Protein AF-A0A843HI78-F1 (afdb_monomer)

Secondary structure (DSSP, 8-state):
---S------HHHHHHHHHHHH-SSTTSPP----HHHHHHHHHHHHHHH-GGGHHHHHHTT--TT---------S-SSHHHHHHHHTT--S---

pLDDT: mean 95.28, std 6.52, range [67.19, 98.38]

Foldseek 3Di:
DPDPDDDDDDQLLLLQQQQVQCDPDPPDHHDQADSVQRNVVSVVVCCVPPPVNVVVCVSVVDDPPDDDDGGRPDGPPPVVVSCCSNPVPPSPDD

Solvent-accessible surface area (backbone atoms only — not comparable to full-atom values): 5608 Å² total; per-residue (Å²): 139,88,74,94,74,86,85,86,81,60,70,34,29,12,36,47,14,24,39,60,35,48,46,94,53,91,88,53,86,64,40,73,35,20,57,82,12,12,29,62,57,14,43,49,51,45,36,75,67,40,75,94,31,44,67,60,27,55,75,71,64,64,52,96,85,59,85,85,87,83,72,72,78,37,42,57,88,51,56,68,59,43,45,38,30,57,73,69,49,44,59,62,80,134

Nearest PDB structures (foldseek):
  4d9k-assembly1_B  TM=9.108E-01  e=2.893E-05  Escherichia coli K-12
  4d9k-assembly2_C  TM=9.066E-01  e=3.261E-05  Escherichia coli K-12
  4d9k-assembly2_D  TM=9.049E-01  e=3.071E-05  Escherichia coli K-12
  4d9m-assembly1_A  TM=9.090E-01  e=3.676E-05  Escherichia coli K-12
  5ygr-assembly2_C  TM=9.450E-01  e=2.086E-04  Salmonella enterica subsp. enterica serovar Typhi

Structure (mmCIF, N/CA/C/O backbone):
data_AF-A0A843HI78-F1
#
_entry.id   AF-A0A843HI78-F1
#
loop_
_atom_site.group_PDB
_atom_site.id
_atom_site.type_symbol
_atom_site.label_atom_id
_atom_site.label_alt_id
_atom_site.label_comp_id
_atom_site.label_asym_id
_atom_site.label_entity_id
_atom_site.label_seq_id
_atom_site.pdbx_PDB_ins_code
_atom_site.Cartn_x
_atom_site.Cartn_y
_atom_site.Cartn_z
_atom_s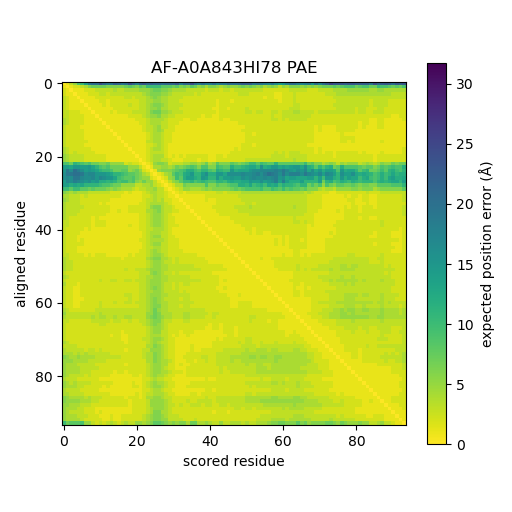ite.occupancy
_atom_site.B_iso_or_equiv
_atom_site.auth_seq_id
_atom_site.auth_comp_id
_atom_site.auth_asym_id
_atom_site.auth_atom_id
_atom_site.pdbx_PDB_model_num
ATOM 1 N N . ASP A 1 1 ? -13.655 -19.377 9.128 1.00 71.00 1 ASP A N 1
ATOM 2 C CA . ASP A 1 1 ? -13.577 -18.059 8.494 1.00 71.00 1 ASP A CA 1
ATOM 3 C C . ASP A 1 1 ? -13.219 -17.062 9.580 1.00 71.00 1 ASP A C 1
ATOM 5 O O . ASP A 1 1 ? -13.926 -17.029 10.580 1.00 71.00 1 ASP A O 1
ATOM 9 N N . TYR A 1 2 ? -12.056 -16.422 9.475 1.00 94.88 2 TYR A N 1
ATOM 10 C CA . TYR A 1 2 ? -11.489 -15.564 10.532 1.00 94.88 2 TYR A CA 1
ATOM 11 C C . TYR A 1 2 ? -11.337 -14.106 10.080 1.00 94.88 2 TYR A C 1
ATOM 13 O O . TYR A 1 2 ? -10.870 -13.282 10.858 1.00 94.88 2 TYR A O 1
ATOM 21 N N . ALA A 1 3 ? -11.684 -13.799 8.827 1.00 96.06 3 ALA A N 1
ATOM 22 C CA . ALA A 1 3 ? -11.607 -12.447 8.299 1.00 96.06 3 ALA A CA 1
ATOM 23 C C . ALA A 1 3 ? -12.867 -11.659 8.679 1.00 96.06 3 ALA A C 1
ATOM 25 O O . ALA A 1 3 ? -13.983 -12.133 8.475 1.00 96.06 3 ALA A O 1
ATOM 26 N N . ASP A 1 4 ? -12.686 -10.440 9.186 1.00 96.75 4 ASP A N 1
ATOM 27 C CA . ASP A 1 4 ? -13.801 -9.534 9.485 1.00 96.75 4 ASP A CA 1
ATOM 28 C C . ASP A 1 4 ? -14.330 -8.822 8.224 1.00 96.75 4 ASP A C 1
ATOM 30 O O . ASP A 1 4 ? -15.503 -8.454 8.160 1.00 96.75 4 ASP A O 1
ATOM 34 N N . PHE A 1 5 ? -13.468 -8.615 7.217 1.00 96.81 5 PHE A N 1
ATOM 35 C CA . PHE A 1 5 ? -13.781 -7.877 5.991 1.00 96.81 5 PHE A CA 1
ATOM 36 C C . PHE A 1 5 ? -13.038 -8.434 4.771 1.00 96.81 5 PHE A C 1
ATOM 38 O O . PHE A 1 5 ? -11.921 -8.938 4.881 1.00 96.81 5 PHE A O 1
ATOM 45 N N . TYR A 1 6 ? -13.637 -8.233 3.596 1.00 96.56 6 TYR A N 1
ATOM 46 C CA . TYR A 1 6 ? -13.011 -8.417 2.286 1.00 96.56 6 TYR A CA 1
ATOM 47 C C . TYR A 1 6 ? -13.100 -7.111 1.502 1.00 96.56 6 TYR A C 1
ATOM 49 O O . TYR A 1 6 ? -14.081 -6.375 1.628 1.00 96.56 6 TYR A O 1
ATOM 57 N N . VAL A 1 7 ? -12.090 -6.825 0.684 1.00 96.38 7 VAL A N 1
ATOM 58 C CA . VAL A 1 7 ? -12.012 -5.587 -0.098 1.00 96.38 7 VAL A CA 1
ATOM 59 C C . VAL A 1 7 ? -11.676 -5.919 -1.545 1.00 96.38 7 VAL A C 1
ATOM 61 O O . VAL A 1 7 ? -10.779 -6.713 -1.810 1.00 96.38 7 VAL A O 1
ATOM 64 N N . SER A 1 8 ? -12.389 -5.283 -2.472 1.00 97.12 8 SER A N 1
ATOM 65 C CA . SER A 1 8 ? -12.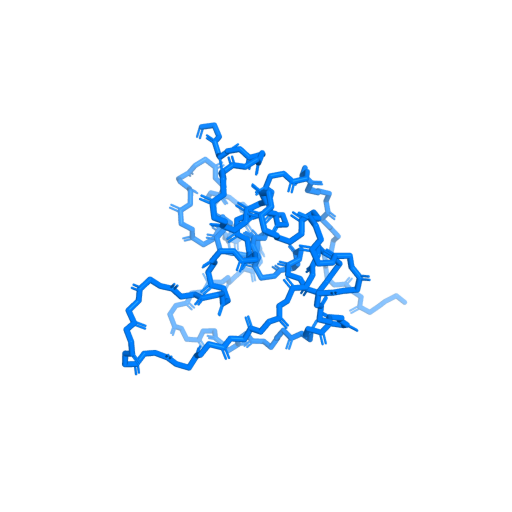013 -5.205 -3.883 1.00 97.12 8 SER A CA 1
ATOM 66 C C . SER A 1 8 ? -11.474 -3.805 -4.140 1.00 97.12 8 SER A C 1
ATOM 68 O O . SER A 1 8 ? -12.128 -2.826 -3.781 1.00 97.12 8 SER A O 1
ATOM 70 N N . CYS A 1 9 ? -10.304 -3.703 -4.758 1.00 96.69 9 CYS A N 1
ATOM 71 C CA . CYS A 1 9 ? -9.663 -2.431 -5.068 1.00 96.69 9 CYS A CA 1
ATOM 72 C C . CYS A 1 9 ? -9.240 -2.395 -6.546 1.00 96.69 9 CYS A C 1
ATOM 74 O O . CYS A 1 9 ? -8.965 -3.446 -7.122 1.00 96.69 9 CYS A O 1
ATOM 76 N N . PRO A 1 10 ? -9.245 -1.215 -7.180 1.00 97.44 10 PRO A N 1
ATOM 77 C CA . PRO A 1 10 ? -8.720 -1.034 -8.530 1.00 97.44 10 PRO A CA 1
ATOM 78 C C . PRO A 1 10 ? -7.192 -0.880 -8.522 1.00 97.44 10 PRO A C 1
ATOM 80 O O . PRO A 1 10 ? -6.616 -0.463 -7.518 1.00 97.44 10 PRO A O 1
ATOM 83 N N . ASP A 1 11 ? -6.550 -1.114 -9.666 1.00 97.88 11 ASP A N 1
ATOM 84 C CA . ASP A 1 11 ? -5.083 -1.111 -9.819 1.00 97.88 11 ASP A CA 1
ATOM 85 C C . ASP A 1 11 ? -4.409 0.193 -9.363 1.00 97.88 11 ASP A C 1
ATOM 87 O O . ASP A 1 11 ? -3.305 0.174 -8.816 1.00 97.88 11 ASP A O 1
ATOM 91 N N . TYR A 1 12 ? -5.090 1.339 -9.499 1.00 98.19 12 TYR A N 1
ATOM 92 C CA . TYR A 1 12 ? -4.551 2.618 -9.024 1.00 98.19 12 TYR A CA 1
ATOM 93 C C . TYR A 1 12 ? -4.311 2.638 -7.506 1.00 98.19 12 TYR A C 1
ATOM 95 O O . TYR A 1 12 ? -3.510 3.440 -7.027 1.00 98.19 12 TYR A O 1
ATOM 103 N N . ALA A 1 13 ? -4.990 1.782 -6.732 1.00 98.38 13 ALA A N 1
ATOM 104 C CA . ALA A 1 13 ? -4.746 1.649 -5.302 1.00 98.38 13 ALA A CA 1
ATOM 105 C C . ALA A 1 13 ? -3.369 1.026 -5.050 1.00 98.38 13 ALA A C 1
ATOM 107 O O . ALA A 1 13 ? -2.612 1.562 -4.247 1.00 98.38 13 ALA A O 1
ATOM 108 N N . ALA A 1 14 ? -3.004 -0.030 -5.782 1.00 98.12 14 ALA A N 1
ATOM 109 C CA . ALA A 1 14 ? -1.667 -0.616 -5.710 1.00 98.12 14 ALA A CA 1
ATOM 110 C C . ALA A 1 14 ? -0.598 0.381 -6.161 1.00 98.12 14 ALA A C 1
ATOM 112 O O . ALA A 1 14 ? 0.335 0.652 -5.409 1.00 98.12 14 ALA A O 1
ATOM 113 N N . ALA A 1 15 ? -0.801 1.034 -7.308 1.00 98.31 15 ALA A N 1
ATOM 114 C CA . ALA A 1 15 ? 0.116 2.056 -7.809 1.00 98.31 15 ALA A CA 1
ATOM 115 C C . ALA A 1 15 ? 0.306 3.229 -6.830 1.00 98.31 15 ALA A C 1
ATOM 117 O O . ALA A 1 15 ? 1.395 3.794 -6.713 1.00 98.31 15 ALA A O 1
ATOM 118 N N . HIS A 1 16 ? -0.746 3.612 -6.101 1.00 98.00 16 HIS A N 1
ATOM 119 C CA . HIS A 1 16 ? -0.641 4.596 -5.027 1.00 98.00 16 HIS A CA 1
ATOM 120 C C . HIS A 1 16 ? 0.209 4.083 -3.861 1.00 98.00 16 HIS A C 1
ATOM 122 O O . HIS A 1 16 ? 1.078 4.815 -3.395 1.00 98.00 16 HIS A O 1
ATOM 128 N N . GLY A 1 17 ? 0.007 2.833 -3.438 1.00 97.62 17 GLY A N 1
ATOM 129 C CA . GLY A 1 17 ? 0.822 2.184 -2.411 1.00 97.62 17 GLY A CA 1
ATOM 130 C C . GLY A 1 17 ? 2.307 2.154 -2.773 1.00 97.62 17 GLY A C 1
ATOM 131 O O . GLY A 1 17 ? 3.129 2.543 -1.952 1.00 97.62 17 GLY A O 1
ATOM 132 N N . MET A 1 18 ? 2.643 1.784 -4.015 1.00 97.94 18 MET A N 1
ATOM 133 C CA . MET A 1 18 ? 4.038 1.709 -4.476 1.00 97.94 18 MET A CA 1
ATOM 134 C C . MET A 1 18 ? 4.745 3.061 -4.334 1.00 97.94 18 MET A C 1
ATOM 136 O O . MET A 1 18 ? 5.880 3.132 -3.879 1.00 97.94 18 MET A O 1
ATOM 140 N N . ARG A 1 19 ? 4.053 4.158 -4.669 1.00 96.81 19 ARG A N 1
ATOM 141 C CA . ARG A 1 19 ? 4.591 5.521 -4.521 1.00 96.81 19 ARG A CA 1
ATOM 142 C C . ARG A 1 19 ? 4.736 5.953 -3.066 1.00 96.81 19 ARG A C 1
ATOM 144 O O . ARG A 1 19 ? 5.673 6.681 -2.757 1.00 96.81 19 ARG A O 1
ATOM 151 N N . LEU A 1 20 ? 3.812 5.544 -2.194 1.00 95.44 20 LEU A N 1
ATOM 152 C CA . LEU A 1 20 ? 3.919 5.816 -0.760 1.00 95.44 20 LEU A CA 1
ATOM 153 C C . LEU A 1 20 ? 5.143 5.108 -0.166 1.00 95.44 20 LEU A C 1
ATOM 155 O O . LEU A 1 20 ? 5.928 5.754 0.519 1.00 95.44 20 LEU A O 1
ATOM 159 N N . ASP A 1 21 ? 5.333 3.824 -0.483 1.00 95.56 21 ASP A N 1
ATOM 160 C CA . ASP A 1 21 ? 6.486 3.028 -0.037 1.00 95.56 21 ASP A CA 1
ATOM 161 C C . ASP A 1 21 ? 7.816 3.556 -0.607 1.00 95.56 21 ASP A C 1
ATOM 163 O O . ASP A 1 21 ? 8.832 3.590 0.094 1.00 95.56 21 ASP A O 1
ATOM 167 N N . ALA A 1 22 ? 7.813 4.025 -1.859 1.00 94.75 22 ALA A N 1
ATOM 168 C CA . ALA A 1 22 ? 8.988 4.626 -2.487 1.00 94.75 22 ALA A CA 1
ATOM 169 C C . ALA A 1 22 ? 9.409 5.953 -1.828 1.00 94.75 22 ALA A C 1
ATOM 171 O O . ALA A 1 22 ? 10.591 6.302 -1.880 1.00 94.75 22 ALA A O 1
ATOM 172 N N . GLY A 1 23 ? 8.467 6.660 -1.189 1.00 86.94 23 GLY A N 1
ATOM 173 C CA . GLY A 1 23 ? 8.681 7.933 -0.503 1.00 86.94 23 GLY A CA 1
ATOM 174 C C . GLY A 1 23 ? 8.990 9.103 -1.446 1.00 86.94 23 GLY A C 1
ATOM 175 O O . GLY A 1 23 ? 9.513 8.939 -2.548 1.00 86.94 23 GLY A O 1
ATOM 176 N N . THR A 1 24 ? 8.685 10.327 -1.009 1.00 74.50 24 THR A N 1
ATOM 177 C CA . THR A 1 24 ? 9.049 11.560 -1.741 1.00 74.50 24 THR A CA 1
ATOM 178 C C . THR A 1 24 ? 10.255 12.273 -1.133 1.00 74.50 24 THR A C 1
ATOM 180 O O . THR A 1 24 ? 10.916 13.057 -1.809 1.00 74.50 24 THR A O 1
ATOM 183 N N . GLU A 1 25 ? 10.561 11.991 0.135 1.00 73.62 25 GLU A N 1
ATOM 184 C CA . GLU A 1 25 ? 11.589 12.670 0.920 1.00 73.62 25 GLU A CA 1
ATOM 185 C C . GLU A 1 25 ? 12.772 11.746 1.223 1.00 73.62 25 GLU A C 1
ATOM 187 O O . GLU A 1 25 ? 12.630 10.545 1.444 1.00 73.62 25 GLU A O 1
ATOM 192 N N 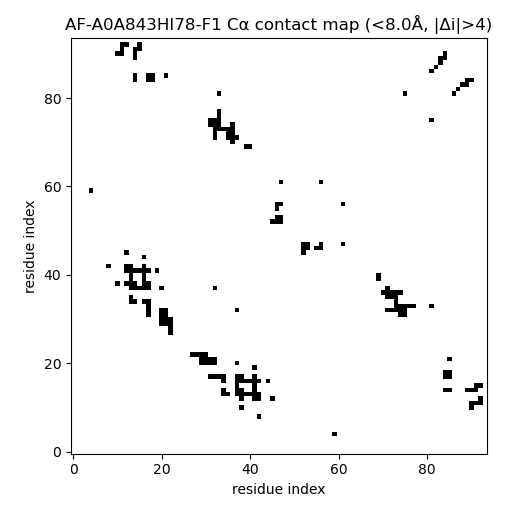. THR A 1 26 ? 13.980 12.310 1.281 1.00 67.19 26 THR A N 1
ATOM 193 C CA . THR A 1 26 ? 15.207 11.514 1.505 1.00 67.19 26 THR A CA 1
ATOM 194 C C . THR A 1 26 ? 15.331 11.001 2.946 1.00 67.19 26 THR A C 1
ATOM 196 O O . THR A 1 26 ? 16.068 10.052 3.199 1.00 67.19 26 THR A O 1
ATOM 199 N N . SER A 1 27 ? 14.632 11.626 3.896 1.00 71.94 27 SER A N 1
ATOM 200 C CA . SER A 1 27 ? 14.684 11.282 5.322 1.00 71.94 27 SER A CA 1
ATOM 201 C C . SER A 1 27 ? 13.746 10.148 5.735 1.00 71.94 27 SER A C 1
ATOM 203 O O . SER A 1 27 ? 13.834 9.698 6.877 1.00 71.94 27 SER A O 1
ATOM 205 N N . GLU A 1 28 ? 12.846 9.704 4.857 1.00 74.62 28 GLU A N 1
ATOM 206 C CA . GLU A 1 28 ? 11.917 8.615 5.160 1.00 74.62 28 GLU A CA 1
ATOM 207 C C . GLU A 1 28 ? 12.485 7.259 4.710 1.00 74.62 28 GLU A C 1
ATOM 209 O O . GLU A 1 28 ? 13.184 7.185 3.693 1.00 74.62 28 GLU A O 1
ATOM 214 N N . PRO A 1 29 ? 12.230 6.167 5.459 1.00 80.00 29 PRO A N 1
ATOM 215 C CA . PRO A 1 29 ? 12.620 4.832 5.029 1.00 80.00 29 PRO A CA 1
ATOM 216 C C . PRO A 1 29 ? 11.931 4.490 3.708 1.00 80.00 29 PRO A C 1
ATOM 218 O O . PRO A 1 29 ? 10.708 4.425 3.649 1.00 80.00 29 PRO A O 1
ATOM 221 N N . ARG A 1 30 ? 12.722 4.247 2.661 1.00 90.44 30 ARG A N 1
ATOM 222 C CA . ARG A 1 30 ? 12.202 3.796 1.368 1.00 90.44 30 ARG A CA 1
ATOM 223 C C . ARG A 1 30 ? 12.070 2.282 1.344 1.00 90.44 30 ARG A C 1
ATOM 225 O O . ARG A 1 30 ? 13.015 1.573 1.697 1.00 90.44 30 ARG A O 1
ATOM 232 N N . ILE A 1 31 ? 10.925 1.807 0.881 1.00 94.81 31 ILE A N 1
ATOM 233 C CA . ILE A 1 31 ? 10.624 0.396 0.665 1.00 94.81 31 ILE A CA 1
ATOM 234 C C 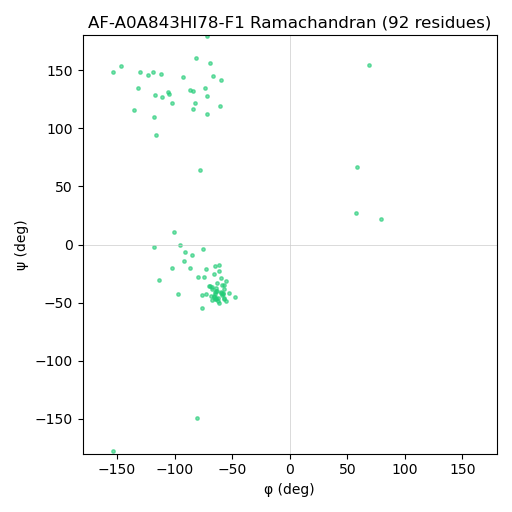. ILE A 1 31 ? 10.382 0.208 -0.833 1.00 94.81 31 ILE A C 1
ATOM 236 O O . ILE A 1 31 ? 9.592 0.923 -1.439 1.00 94.81 31 ILE A O 1
ATOM 240 N N . ILE A 1 32 ? 11.070 -0.758 -1.444 1.00 96.50 32 ILE A N 1
ATOM 241 C CA . ILE A 1 32 ? 10.757 -1.179 -2.812 1.00 96.50 32 ILE A CA 1
ATOM 242 C C . ILE A 1 32 ? 9.626 -2.198 -2.708 1.00 96.50 32 ILE A C 1
ATOM 244 O O . ILE A 1 32 ? 9.782 -3.246 -2.079 1.00 96.50 32 ILE A O 1
ATOM 248 N N . SER A 1 33 ? 8.480 -1.853 -3.279 1.00 97.56 33 SER A N 1
ATOM 249 C CA . SER A 1 33 ? 7.230 -2.598 -3.160 1.00 97.56 33 SER A CA 1
ATOM 250 C C . SER A 1 33 ? 6.610 -2.683 -4.547 1.00 97.56 33 SER A C 1
ATOM 252 O O . SER A 1 33 ? 6.308 -1.646 -5.138 1.00 97.56 33 SER A O 1
ATOM 254 N N . GLY A 1 34 ? 6.492 -3.895 -5.089 1.00 97.69 34 GLY A N 1
ATOM 255 C CA . GLY A 1 34 ? 5.776 -4.144 -6.342 1.00 97.69 34 GLY A CA 1
ATOM 256 C C . GLY A 1 34 ? 4.264 -4.017 -6.160 1.00 97.69 34 GLY A C 1
ATOM 257 O O . GLY A 1 34 ? 3.770 -3.776 -5.055 1.00 97.69 34 GLY A O 1
ATOM 258 N N . GLU A 1 35 ? 3.497 -4.203 -7.229 1.00 97.00 35 GLU A N 1
ATOM 259 C CA . GLU A 1 35 ? 2.042 -4.027 -7.217 1.00 97.00 35 GLU A CA 1
ATOM 260 C C . GLU A 1 35 ? 1.363 -4.917 -6.172 1.00 97.00 35 GLU A C 1
ATOM 262 O O . GLU A 1 35 ? 0.534 -4.440 -5.387 1.00 97.00 35 GLU A O 1
ATOM 267 N N . SER A 1 36 ? 1.727 -6.204 -6.115 1.00 97.12 36 SER A N 1
ATOM 268 C CA . SER A 1 36 ? 1.115 -7.142 -5.168 1.00 97.12 36 SER A CA 1
ATOM 269 C C . SER A 1 36 ? 1.501 -6.790 -3.734 1.00 97.12 36 SER A C 1
ATOM 271 O O . SER A 1 36 ? 0.658 -6.854 -2.833 1.00 97.12 36 SER A O 1
ATOM 273 N N . GLY A 1 37 ? 2.750 -6.360 -3.532 1.00 97.44 37 GLY A N 1
ATOM 274 C CA . GLY A 1 37 ? 3.295 -5.942 -2.244 1.00 97.44 37 GLY A CA 1
ATOM 275 C C . GLY A 1 37 ? 2.618 -4.698 -1.678 1.00 97.44 37 GLY A C 1
ATOM 276 O O . GLY A 1 37 ? 2.247 -4.671 -0.502 1.00 97.44 37 GLY A O 1
ATOM 277 N N . ALA A 1 38 ? 2.370 -3.708 -2.532 1.00 97.88 38 ALA A N 1
ATOM 278 C CA . ALA A 1 38 ? 1.864 -2.404 -2.128 1.00 97.88 38 ALA A CA 1
ATOM 279 C C . ALA A 1 38 ? 0.330 -2.281 -2.146 1.00 97.88 38 ALA A C 1
ATOM 281 O O . ALA A 1 38 ? -0.226 -1.338 -1.573 1.00 97.88 38 ALA A O 1
ATOM 282 N N . SER A 1 39 ? -0.373 -3.222 -2.789 1.00 97.81 39 SER A N 1
ATOM 283 C CA . SER A 1 39 ? -1.836 -3.220 -2.964 1.00 97.81 39 SER A CA 1
ATOM 284 C C . SER A 1 39 ? -2.619 -2.940 -1.677 1.00 97.81 39 SER A C 1
ATOM 286 O O . SER A 1 39 ? -3.540 -2.114 -1.655 1.00 97.81 39 SER A O 1
ATOM 288 N N . THR A 1 40 ? -2.233 -3.593 -0.580 1.00 97.44 40 THR A N 1
ATOM 289 C CA . THR A 1 40 ? -2.915 -3.469 0.714 1.00 97.44 40 THR A CA 1
ATOM 290 C C . THR A 1 40 ? -2.644 -2.127 1.388 1.00 97.44 40 THR A C 1
ATOM 292 O O . THR A 1 40 ? -3.588 -1.503 1.879 1.00 97.44 40 THR A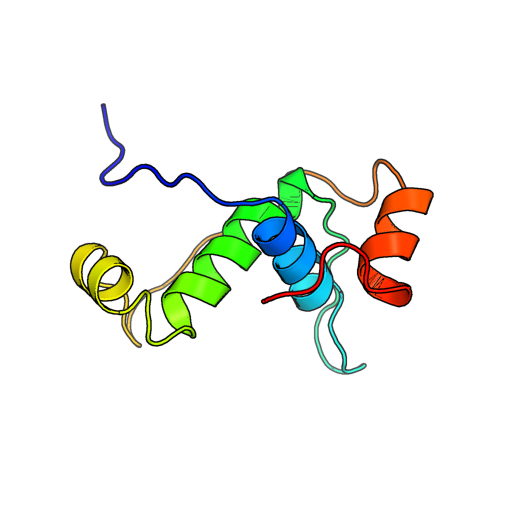 O 1
ATOM 295 N N . LEU A 1 41 ? -1.396 -1.644 1.357 1.00 97.56 41 LEU A N 1
ATOM 296 C CA . LEU A 1 41 ? -1.026 -0.335 1.893 1.00 97.56 41 LEU A CA 1
ATOM 297 C C . LEU A 1 41 ? -1.764 0.780 1.151 1.00 97.56 41 LEU A C 1
ATOM 299 O O . LEU A 1 41 ? -2.402 1.622 1.780 1.00 97.56 41 LEU A O 1
ATOM 303 N N . GLY A 1 42 ? -1.727 0.763 -0.181 1.00 98.06 42 GLY A N 1
ATOM 304 C CA . GLY A 1 42 ? -2.379 1.783 -0.994 1.00 98.06 42 GLY A CA 1
ATOM 305 C C . GLY A 1 42 ? -3.899 1.790 -0.827 1.00 98.06 42 GLY A C 1
ATOM 306 O O . GLY A 1 42 ? -4.504 2.851 -0.669 1.00 98.06 42 GLY A O 1
ATOM 307 N N . THR A 1 43 ? -4.526 0.613 -0.742 1.00 98.38 43 THR A N 1
ATOM 308 C CA . THR A 1 43 ? -5.961 0.496 -0.436 1.00 98.38 43 THR A CA 1
ATOM 309 C C . THR A 1 43 ? -6.297 1.060 0.945 1.00 98.38 43 THR A C 1
ATOM 311 O O . THR A 1 43 ? -7.242 1.840 1.084 1.00 98.38 43 THR A O 1
ATOM 314 N N . ALA A 1 44 ? -5.515 0.715 1.973 1.00 98.19 44 ALA A N 1
ATOM 315 C CA . ALA A 1 44 ? -5.719 1.230 3.322 1.00 98.19 44 ALA A CA 1
ATOM 316 C C . ALA A 1 44 ? -5.501 2.748 3.397 1.00 98.19 44 ALA A C 1
ATOM 318 O O . ALA A 1 44 ? -6.299 3.443 4.026 1.00 98.19 44 ALA A O 1
ATOM 319 N N . ALA A 1 45 ? -4.486 3.280 2.712 1.00 97.75 45 ALA A N 1
ATOM 320 C CA . ALA A 1 45 ? -4.225 4.714 2.632 1.00 97.75 45 ALA A CA 1
ATOM 321 C C . ALA A 1 45 ? -5.424 5.472 2.045 1.00 97.75 45 ALA A C 1
ATOM 323 O O . ALA A 1 45 ? -5.843 6.489 2.602 1.00 97.75 45 ALA A O 1
ATOM 324 N N . LEU A 1 46 ? -6.045 4.947 0.984 1.00 98.25 46 LEU A N 1
ATOM 325 C CA . LEU A 1 46 ? -7.257 5.535 0.413 1.00 98.25 46 LEU A CA 1
ATOM 326 C C . LEU A 1 46 ? -8.433 5.480 1.394 1.00 98.25 46 LEU A C 1
ATOM 328 O O . LEU A 1 46 ? -9.066 6.507 1.621 1.00 98.25 46 LEU A O 1
ATOM 332 N N . ILE A 1 47 ? -8.691 4.337 2.041 1.00 98.31 47 ILE A N 1
ATOM 333 C CA . ILE A 1 47 ? -9.750 4.213 3.065 1.00 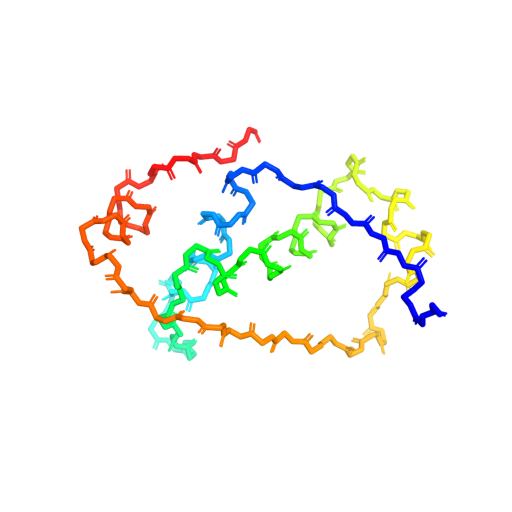98.31 47 ILE A CA 1
ATOM 334 C C . ILE A 1 47 ? -9.540 5.220 4.205 1.00 98.31 47 ILE A C 1
ATOM 336 O O . ILE A 1 47 ? -10.497 5.795 4.726 1.00 98.31 47 ILE A O 1
ATOM 340 N N . LEU A 1 48 ? -8.287 5.451 4.601 1.00 97.69 48 LEU A N 1
ATOM 341 C CA . LEU A 1 48 ? -7.941 6.368 5.681 1.00 97.69 48 LEU A CA 1
ATOM 342 C C . LEU A 1 48 ? -8.063 7.843 5.292 1.00 97.69 48 LEU A C 1
ATOM 344 O O . LEU A 1 48 ? -8.327 8.653 6.179 1.00 97.69 48 LEU A O 1
ATOM 348 N N . THR A 1 49 ? -7.893 8.205 4.020 1.00 96.94 49 THR A N 1
ATOM 349 C CA . THR A 1 49 ? -7.736 9.612 3.598 1.00 96.94 49 THR A CA 1
ATOM 350 C C . THR A 1 49 ? -8.884 10.151 2.749 1.00 96.94 49 THR A C 1
ATOM 352 O O . THR A 1 49 ? -9.184 11.342 2.836 1.00 96.94 49 THR A O 1
ATOM 355 N N . ARG A 1 50 ? -9.560 9.308 1.961 1.00 97.44 50 ARG A N 1
ATOM 356 C CA . ARG A 1 50 ? -10.605 9.731 1.021 1.00 97.44 50 ARG A CA 1
ATOM 357 C C . ARG A 1 50 ? -11.963 9.908 1.723 1.00 97.44 50 ARG A C 1
ATOM 359 O O . ARG A 1 50 ? -12.467 8.947 2.312 1.00 97.44 50 ARG A O 1
ATOM 366 N N . PRO A 1 51 ? -12.589 11.104 1.680 1.00 97.75 51 PRO A N 1
ATOM 367 C CA . PRO A 1 51 ? -13.878 11.357 2.333 1.00 97.75 51 PRO A CA 1
ATOM 368 C C . PRO A 1 51 ? -15.004 10.418 1.884 1.00 97.75 51 PRO A C 1
ATOM 370 O O . PRO A 1 51 ? -15.836 10.017 2.695 1.00 97.75 51 PRO A O 1
ATOM 373 N N . GLU A 1 52 ? -15.008 10.031 0.611 1.00 97.75 52 GLU A N 1
ATOM 374 C CA . GLU A 1 52 ? -15.977 9.116 0.010 1.00 97.75 52 GLU A CA 1
ATOM 375 C C . GLU A 1 52 ? -15.914 7.690 0.590 1.00 97.75 52 GLU A C 1
ATOM 377 O O . GLU A 1 52 ? -16.891 6.950 0.497 1.00 97.75 52 GLU A O 1
ATOM 382 N N . LEU A 1 53 ? -14.813 7.318 1.258 1.00 97.69 53 LEU A N 1
ATOM 383 C CA . LEU A 1 53 ? -14.626 6.017 1.914 1.00 97.69 53 LEU A CA 1
ATOM 384 C C . LEU A 1 53 ? -14.852 6.061 3.436 1.00 97.69 53 LEU A C 1
ATOM 386 O O . LEU A 1 53 ? -14.576 5.086 4.141 1.00 97.69 53 LEU A O 1
ATOM 390 N N . LEU A 1 54 ? -15.395 7.166 3.963 1.00 98.06 54 LEU A N 1
ATOM 391 C CA . LEU A 1 54 ? -15.616 7.363 5.398 1.00 98.06 54 LEU A CA 1
ATOM 392 C C . LEU A 1 54 ? -16.405 6.221 6.053 1.00 98.06 54 LEU A C 1
ATOM 394 O O . LE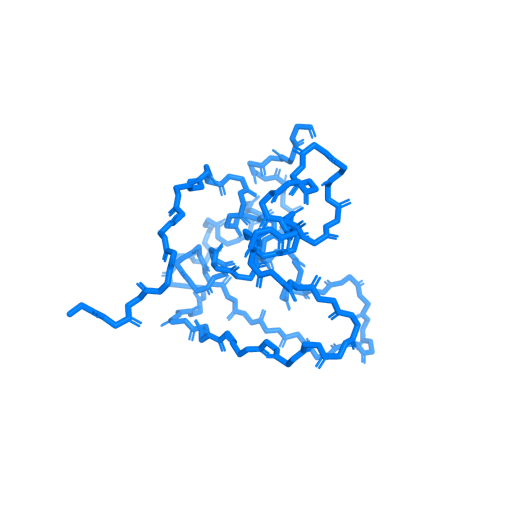U A 1 54 ? -16.069 5.800 7.161 1.00 98.06 54 LEU A O 1
ATOM 398 N N . GLU A 1 55 ? -17.445 5.724 5.387 1.00 98.12 55 GLU A N 1
ATOM 399 C CA . GLU A 1 55 ? -18.297 4.673 5.947 1.00 98.12 55 GLU A CA 1
ATOM 400 C C . GLU A 1 55 ? -17.566 3.326 6.034 1.00 98.12 55 GLU A C 1
ATOM 402 O O . GLU A 1 55 ? -17.701 2.630 7.040 1.00 98.12 55 GLU A O 1
ATOM 407 N N . ALA A 1 56 ? -16.695 3.003 5.069 1.00 97.69 56 ALA A N 1
ATOM 408 C CA . ALA A 1 56 ? -15.827 1.827 5.152 1.00 97.69 56 ALA A CA 1
ATOM 409 C C . ALA A 1 56 ? -14.839 1.949 6.325 1.00 97.69 56 ALA A C 1
ATOM 411 O O . ALA A 1 56 ? -14.723 1.034 7.142 1.00 97.69 56 ALA A O 1
ATOM 412 N N . ARG A 1 57 ? -14.198 3.118 6.478 1.00 98.25 57 ARG A N 1
ATOM 413 C CA . ARG A 1 57 ? -13.279 3.403 7.594 1.00 98.25 57 ARG A CA 1
ATOM 414 C C . ARG A 1 57 ? -13.959 3.241 8.958 1.00 98.25 57 ARG A C 1
ATOM 416 O O . ARG A 1 57 ? -13.376 2.651 9.869 1.00 98.25 57 ARG A O 1
ATOM 423 N N . LYS A 1 58 ? -15.198 3.732 9.098 1.00 98.31 58 LYS A N 1
ATOM 424 C CA . LYS A 1 58 ? -16.013 3.57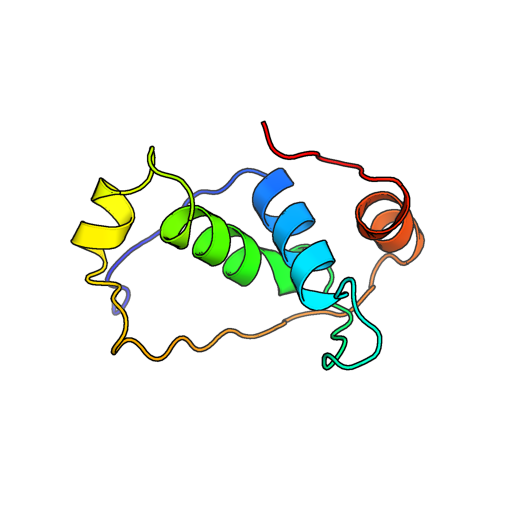8 10.317 1.00 98.31 58 LYS A CA 1
ATOM 425 C C . LYS A 1 58 ? -16.392 2.122 10.576 1.00 98.31 58 LYS A C 1
ATOM 427 O O . LYS A 1 58 ? -16.267 1.676 11.714 1.00 98.31 58 LYS A O 1
ATOM 432 N N . ALA A 1 59 ? -16.826 1.387 9.550 1.00 98.06 59 ALA A N 1
ATOM 433 C CA . ALA A 1 59 ? -17.189 -0.024 9.676 1.00 98.06 59 ALA A CA 1
ATOM 434 C C . ALA A 1 59 ? -16.004 -0.870 10.175 1.00 98.06 59 ALA A C 1
ATOM 436 O O . ALA A 1 59 ? -16.165 -1.675 11.090 1.00 98.06 59 ALA A O 1
ATOM 437 N N . MET A 1 60 ? -14.802 -0.599 9.657 1.00 97.88 60 MET A N 1
ATOM 438 C CA . MET A 1 60 ? -13.543 -1.226 10.084 1.00 97.88 60 MET A CA 1
ATOM 439 C C . MET A 1 60 ? -13.008 -0.704 11.430 1.00 97.88 60 MET A C 1
ATOM 441 O O . MET A 1 60 ? -11.998 -1.197 11.925 1.00 97.88 60 MET A O 1
ATOM 445 N N . LYS A 1 61 ? -13.667 0.293 12.040 1.00 97.81 61 LYS A N 1
ATOM 446 C CA . LYS A 1 61 ? -13.291 0.927 13.320 1.00 97.81 61 LYS A CA 1
ATOM 447 C C . LYS A 1 61 ? -11.879 1.529 13.332 1.00 97.81 61 LYS A C 1
ATOM 449 O O . LYS A 1 61 ? -11.276 1.676 14.398 1.00 97.81 61 LYS A O 1
ATOM 454 N N . LEU A 1 62 ? -11.367 1.923 12.167 1.00 97.88 62 LEU A N 1
ATOM 455 C CA . LEU A 1 62 ? -10.042 2.524 12.041 1.00 97.88 62 LEU A CA 1
ATOM 456 C C . LEU A 1 62 ? -10.037 3.943 12.612 1.00 97.88 62 LEU A C 1
ATOM 458 O O . LEU A 1 62 ? -10.873 4.776 12.255 1.00 97.88 62 LEU A O 1
ATOM 462 N N . ASN A 1 63 ? -9.097 4.214 13.514 1.00 96.31 63 ASN A N 1
ATOM 463 C CA . ASN A 1 63 ? -8.946 5.504 14.181 1.00 96.31 63 ASN A CA 1
ATOM 464 C C . ASN A 1 63 ? -7.486 5.740 14.614 1.00 96.31 63 ASN A C 1
ATOM 466 O O . ASN A 1 63 ? -6.615 4.916 14.359 1.00 96.31 63 ASN A O 1
ATOM 470 N N . ALA A 1 64 ? -7.218 6.864 15.284 1.00 96.75 64 ALA A N 1
ATOM 471 C CA . ALA A 1 64 ? -5.867 7.259 15.696 1.00 96.75 64 ALA A CA 1
ATOM 472 C C . ALA A 1 64 ? -5.171 6.282 16.669 1.00 96.75 64 ALA A C 1
ATOM 474 O O . ALA A 1 64 ? -3.956 6.341 16.810 1.00 96.75 64 ALA A O 1
ATOM 475 N N . ASN A 1 65 ? -5.917 5.390 17.329 1.00 97.69 65 ASN A N 1
ATOM 476 C CA . ASN A 1 65 ? -5.365 4.368 18.225 1.00 97.69 65 ASN A CA 1
ATOM 477 C C . ASN A 1 65 ? -5.146 3.015 17.524 1.00 97.69 65 ASN A C 1
ATOM 479 O O . ASN A 1 65 ? -4.746 2.048 18.170 1.00 97.69 65 ASN A O 1
ATOM 483 N N . SER A 1 66 ? -5.465 2.903 16.232 1.00 97.75 66 SER A N 1
ATOM 484 C CA . SER A 1 66 ? -5.276 1.670 15.470 1.00 97.75 66 SER A CA 1
ATOM 485 C C . SER A 1 66 ? -3.795 1.441 15.163 1.00 97.75 66 SER A C 1
ATOM 487 O O . SER A 1 66 ? -3.103 2.340 14.694 1.00 97.75 66 SER A O 1
ATOM 489 N N . THR A 1 67 ? -3.320 0.211 15.360 1.00 98.00 67 THR A N 1
ATOM 490 C CA . THR A 1 67 ? -2.030 -0.253 14.834 1.00 98.00 67 THR A CA 1
ATOM 491 C C . THR A 1 67 ? -2.291 -1.109 13.605 1.00 98.00 67 THR A C 1
ATOM 493 O O . THR A 1 67 ? -3.018 -2.098 13.687 1.00 98.00 67 THR A O 1
ATOM 496 N N . LEU A 1 68 ? -1.720 -0.717 12.468 1.00 96.81 68 LEU A N 1
ATOM 497 C CA . LEU A 1 68 ? -1.876 -1.414 11.195 1.00 96.81 68 LEU A CA 1
ATOM 498 C C . LEU A 1 68 ? -0.591 -2.167 10.860 1.00 96.81 68 LEU A C 1
ATOM 500 O O . LEU A 1 68 ? 0.497 -1.599 10.937 1.00 96.81 68 LEU A O 1
ATOM 504 N N . LEU A 1 69 ? -0.731 -3.439 10.493 1.00 97.44 69 LEU A N 1
ATOM 505 C CA . LEU A 1 69 ? 0.356 -4.283 10.009 1.00 97.44 69 LEU A CA 1
ATOM 506 C C . LEU A 1 69 ? 0.122 -4.572 8.528 1.00 97.44 69 LEU A C 1
ATOM 508 O O . LEU A 1 69 ? -0.938 -5.075 8.158 1.00 97.44 69 LEU A O 1
ATOM 512 N N . PHE A 1 70 ? 1.132 -4.299 7.712 1.00 96.88 70 PHE A N 1
ATOM 513 C CA . PHE A 1 70 ? 1.151 -4.623 6.291 1.00 96.88 70 PHE A CA 1
ATOM 514 C C . PHE A 1 70 ? 2.308 -5.576 6.009 1.00 96.88 70 PHE A C 1
ATOM 516 O O . PHE A 1 70 ? 3.342 -5.523 6.676 1.00 96.88 70 PHE A O 1
ATOM 523 N N . ILE A 1 71 ? 2.124 -6.453 5.026 1.00 97.25 71 ILE A N 1
ATOM 524 C CA . ILE A 1 71 ? 3.167 -7.357 4.548 1.00 97.25 71 ILE A CA 1
ATOM 525 C C . ILE A 1 71 ? 3.420 -6.995 3.096 1.00 97.25 71 ILE A C 1
ATOM 527 O O . ILE A 1 71 ? 2.581 -7.264 2.238 1.00 97.25 71 ILE A O 1
ATOM 531 N N . ASN A 1 72 ? 4.584 -6.407 2.837 1.00 97.19 72 ASN A N 1
ATOM 532 C CA . ASN A 1 72 ? 5.082 -6.284 1.483 1.00 97.19 72 ASN A CA 1
ATOM 533 C C . ASN A 1 72 ? 5.527 -7.679 1.007 1.00 97.19 72 ASN A C 1
ATOM 535 O O . ASN A 1 72 ?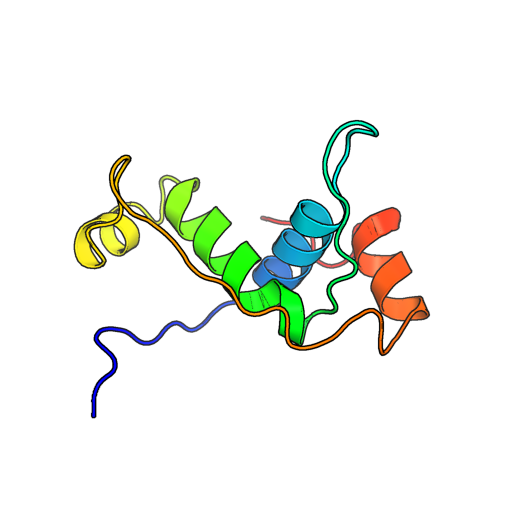 6.453 -8.271 1.564 1.00 97.19 72 ASN A O 1
ATOM 539 N N . THR A 1 73 ? 4.808 -8.223 0.029 1.00 97.81 73 THR A N 1
ATOM 540 C CA . THR A 1 73 ? 5.008 -9.583 -0.482 1.00 97.81 73 THR A CA 1
ATOM 541 C C . THR A 1 73 ? 6.060 -9.669 -1.586 1.00 97.81 73 THR A C 1
ATOM 543 O O . THR A 1 73 ? 6.606 -10.753 -1.791 1.00 97.81 73 THR A O 1
ATOM 546 N N . GLU A 1 74 ? 6.381 -8.561 -2.262 1.00 97.88 74 GLU A N 1
ATOM 547 C CA . GLU A 1 74 ? 7.341 -8.529 -3.367 1.00 97.88 74 GLU A CA 1
ATOM 548 C C . GLU A 1 74 ? 8.017 -7.159 -3.539 1.00 97.88 74 GLU A C 1
ATOM 550 O O . GLU A 1 74 ? 7.427 -6.111 -3.294 1.00 97.88 74 GLU A O 1
ATOM 555 N N . GLY A 1 75 ? 9.266 -7.167 -4.007 1.00 96.94 75 GLY A N 1
ATOM 556 C CA . GLY A 1 75 ? 9.941 -5.955 -4.479 1.00 96.94 75 GLY A CA 1
ATOM 557 C C . GLY A 1 75 ? 9.536 -5.589 -5.911 1.00 96.94 75 GLY A C 1
ATOM 558 O O . GLY A 1 75 ? 8.444 -5.908 -6.366 1.00 96.94 75 GLY A O 1
ATOM 559 N N . ASP A 1 76 ? 10.449 -4.972 -6.649 1.00 96.38 76 ASP A N 1
ATOM 560 C CA . ASP A 1 76 ? 10.337 -4.648 -8.073 1.00 96.38 76 ASP A CA 1
ATOM 561 C C . ASP A 1 76 ? 10.594 -5.882 -8.958 1.00 96.38 76 ASP A C 1
ATOM 563 O O . ASP A 1 76 ? 11.559 -5.955 -9.715 1.00 96.38 76 ASP A O 1
ATOM 567 N N . THR A 1 77 ? 9.728 -6.893 -8.855 1.00 97.06 77 THR A N 1
ATOM 568 C CA . THR A 1 77 ? 9.815 -8.123 -9.666 1.00 97.06 77 THR A CA 1
ATOM 569 C C . THR A 1 77 ? 9.726 -7.843 -11.174 1.00 97.06 77 THR A C 1
ATOM 571 O O . THR A 1 77 ? 10.346 -8.564 -11.959 1.00 97.06 77 THR A O 1
ATOM 574 N N . ASP A 1 78 ? 9.036 -6.763 -11.556 1.00 97.62 78 ASP A N 1
ATOM 575 C CA . ASP A 1 78 ? 9.097 -6.099 -12.862 1.00 97.62 78 ASP A CA 1
ATOM 576 C C . ASP A 1 78 ? 9.642 -4.661 -12.699 1.00 97.62 78 ASP A C 1
ATOM 578 O O . ASP A 1 78 ? 8.881 -3.728 -12.416 1.00 97.62 78 ASP A O 1
ATOM 582 N N . PRO A 1 79 ? 10.962 -4.451 -12.866 1.00 97.19 79 PRO A N 1
ATOM 583 C CA . PRO A 1 79 ? 11.569 -3.133 -12.696 1.00 97.19 79 PRO A CA 1
ATOM 584 C C . PRO A 1 79 ? 11.060 -2.095 -13.699 1.00 97.19 79 PRO A C 1
ATOM 586 O O . PRO A 1 79 ? 10.963 -0.913 -13.371 1.00 97.19 79 PRO A O 1
ATOM 589 N N . GLU A 1 80 ? 10.729 -2.511 -14.926 1.00 98.12 80 GLU A N 1
ATOM 590 C CA . GLU A 1 80 ? 10.249 -1.585 -15.953 1.00 98.12 80 GLU A CA 1
ATOM 591 C C . GLU A 1 80 ? 8.880 -1.038 -15.555 1.00 98.12 80 GLU A C 1
ATOM 593 O O . GLU A 1 80 ? 8.690 0.182 -15.538 1.00 98.12 80 GLU A O 1
ATOM 598 N N . ASN A 1 81 ? 7.958 -1.911 -15.141 1.00 97.56 81 ASN A N 1
ATOM 599 C CA . ASN A 1 81 ? 6.653 -1.459 -14.676 1.00 97.56 81 ASN A CA 1
ATOM 600 C C . ASN A 1 81 ? 6.740 -0.668 -13.361 1.00 97.56 81 ASN A C 1
ATOM 602 O O . ASN A 1 81 ? 6.055 0.348 -13.210 1.00 97.56 81 ASN A O 1
ATOM 606 N N . TYR A 1 82 ? 7.639 -1.050 -12.446 1.00 98.00 82 TYR A N 1
ATOM 607 C CA . TYR A 1 82 ? 7.907 -0.275 -11.233 1.00 98.00 82 TYR A CA 1
ATOM 608 C C . TYR A 1 82 ? 8.291 1.176 -11.565 1.00 98.00 82 TYR A C 1
ATOM 610 O O . TYR A 1 82 ? 7.681 2.111 -11.038 1.00 98.00 82 TYR A O 1
ATOM 618 N N . HIS A 1 83 ? 9.230 1.390 -12.495 1.00 97.06 83 HIS A N 1
ATOM 619 C CA . HIS A 1 83 ? 9.606 2.735 -12.948 1.00 97.06 83 HIS A CA 1
ATOM 620 C C . HIS A 1 83 ? 8.441 3.471 -13.633 1.00 97.06 83 HIS A C 1
ATOM 622 O O . HIS A 1 83 ? 8.233 4.665 -13.388 1.00 97.06 83 HIS A O 1
ATOM 628 N N . GLN A 1 84 ? 7.634 2.783 -14.451 1.00 98.06 84 GLN A N 1
ATOM 629 C CA . GLN A 1 84 ? 6.446 3.392 -15.068 1.00 98.06 84 GLN A CA 1
ATOM 630 C C . GLN A 1 84 ? 5.452 3.903 -14.016 1.00 98.06 84 GLN A C 1
ATOM 632 O O . GLN A 1 84 ? 4.890 4.994 -14.150 1.00 98.06 84 GLN A O 1
ATOM 637 N N . ILE A 1 85 ? 5.244 3.146 -12.941 1.00 98.00 85 ILE A N 1
ATOM 638 C CA . ILE A 1 85 ? 4.305 3.504 -11.879 1.00 98.00 85 ILE A CA 1
ATOM 639 C C . ILE A 1 85 ? 4.873 4.598 -10.975 1.00 98.00 85 ILE A C 1
ATOM 641 O O . ILE A 1 85 ? 4.218 5.631 -10.774 1.00 98.00 85 ILE A O 1
ATOM 645 N N . VAL A 1 86 ? 6.059 4.371 -10.412 1.00 96.44 86 VAL A N 1
ATOM 646 C CA . VAL A 1 86 ? 6.622 5.207 -9.347 1.00 96.44 86 VAL A CA 1
ATOM 647 C C . VAL A 1 86 ? 7.159 6.523 -9.895 1.00 96.44 86 VAL A C 1
ATOM 649 O O . VAL A 1 86 ? 6.876 7.572 -9.321 1.00 96.44 86 VAL A O 1
ATOM 652 N N . GLU A 1 87 ? 7.864 6.491 -11.025 1.00 94.19 87 GLU A N 1
ATOM 653 C CA . GLU A 1 87 ? 8.510 7.680 -11.591 1.00 94.19 87 GLU A CA 1
ATOM 654 C C . GLU A 1 87 ? 7.667 8.333 -12.688 1.00 94.19 87 GLU A C 1
ATOM 656 O O . GLU A 1 87 ? 7.528 9.555 -12.715 1.00 94.19 87 GLU A O 1
ATOM 661 N N . SER A 1 88 ? 7.073 7.532 -13.581 1.00 96.62 88 SER A N 1
ATOM 662 C CA . SER A 1 88 ? 6.336 8.059 -14.746 1.00 96.62 88 SER A CA 1
ATOM 663 C C . SER A 1 88 ? 4.840 8.284 -14.489 1.00 96.62 88 SER A C 1
ATOM 665 O O . SER A 1 88 ? 4.150 8.868 -15.326 1.00 96.62 88 SER A O 1
ATOM 667 N N . GLY A 1 89 ? 4.324 7.872 -13.326 1.00 95.94 89 GLY A N 1
ATOM 668 C CA . GLY A 1 89 ? 2.959 8.184 -12.896 1.00 95.94 89 GLY A CA 1
ATOM 669 C C . GLY A 1 89 ? 1.849 7.319 -13.512 1.00 95.94 89 GLY A C 1
ATOM 670 O O . GLY A 1 89 ? 0.692 7.742 -13.511 1.00 95.94 89 GLY A O 1
ATOM 671 N N . ALA A 1 90 ? 2.152 6.116 -14.013 1.00 97.88 90 ALA A N 1
ATOM 672 C CA . ALA A 1 90 ? 1.142 5.197 -14.556 1.00 97.88 90 ALA A CA 1
ATOM 673 C C . ALA A 1 90 ? 0.070 4.812 -13.513 1.00 97.88 90 ALA A C 1
ATOM 675 O O . ALA A 1 90 ? 0.384 4.596 -12.349 1.00 97.88 90 ALA A O 1
ATOM 676 N N . PHE A 1 91 ? -1.202 4.692 -13.906 1.00 98.00 91 PHE A N 1
ATOM 677 C CA . PHE A 1 91 ? -2.338 4.486 -12.982 1.00 98.00 91 PHE A CA 1
ATOM 678 C C . PHE A 1 91 ? -2.471 5.614 -11.928 1.00 98.00 91 PHE A C 1
ATOM 680 O O . PHE A 1 91 ? -2.242 5.400 -10.728 1.00 98.00 91 PHE A O 1
ATOM 687 N N . PRO A 1 92 ? -2.801 6.848 -12.354 1.00 97.69 92 PRO A N 1
ATOM 688 C CA . PRO A 1 92 ? -3.022 7.959 -11.434 1.00 97.69 92 PRO A CA 1
ATOM 689 C C . PRO A 1 92 ? -4.299 7.754 -10.609 1.00 97.69 92 PRO A C 1
ATOM 691 O O . PRO A 1 92 ? -5.231 7.067 -11.032 1.00 97.69 92 PRO A O 1
ATOM 694 N N . LEU A 1 93 ? -4.355 8.390 -9.436 1.00 96.56 93 LEU A N 1
ATOM 695 C CA . LEU A 1 93 ? -5.603 8.481 -8.682 1.00 96.56 93 LEU A CA 1
ATOM 696 C C . LEU A 1 93 ? -6.628 9.344 -9.443 1.00 96.56 93 LEU A C 1
ATOM 698 O O . LEU A 1 93 ? -6.223 10.334 -10.059 1.00 96.56 93 LEU A O 1
ATOM 702 N N . PRO A 1 94 ? -7.929 9.010 -9.365 1.00 92.56 94 PRO A N 1
ATOM 703 C CA . PRO A 1 94 ? -8.998 9.874 -9.848 1.00 92.56 94 PRO A CA 1
ATOM 704 C C . PRO A 1 94 ? -9.226 11.092 -8.938 1.00 92.56 94 PRO A C 1
ATOM 706 O O . PRO A 1 94 ? -8.895 11.043 -7.716 1.00 92.56 94 PRO A O 1
#

Mean predicted aligned error: 3.06 Å

Sequence (94 aa):
DYADFYVSCPDYAAAHGMRLDAGTETSEPRIISGESGASTLGTAALILTRPELLEARKAMKLNANSTLLFINTEGDTDPENYHQIVESGAFPLP

Radius of gyration: 13.77 Å; Cα contacts (8 Å, |Δi|>4): 110; chains: 1; bounding box: 34×31×34 Å